Protein AF-A0A3Q7GIW0-F1 (afdb_monomer_lite)

Radius of gyration: 15.77 Å; chains: 1; bounding box: 36×24×43 Å

pLDDT: mean 70.02, std 14.23, range [37.41, 88.88]

Structure (mmCIF, N/CA/C/O backbone):
data_AF-A0A3Q7GIW0-F1
#
_entry.id   AF-A0A3Q7GIW0-F1
#
loop_
_atom_site.group_PDB
_atom_site.id
_atom_site.type_symbol
_atom_site.label_atom_id
_atom_site.label_alt_id
_atom_site.label_comp_id
_atom_site.label_asym_id
_atom_site.label_entity_id
_atom_site.label_seq_id
_atom_site.pdbx_PDB_ins_code
_atom_site.Cartn_x
_atom_site.Cartn_y
_atom_site.Cartn_z
_atom_site.occupancy
_atom_site.B_iso_or_equiv
_atom_site.auth_seq_id
_atom_site.auth_comp_id
_atom_site.auth_asym_id
_atom_site.auth_atom_id
_atom_site.pdbx_PDB_model_num
ATOM 1 N N . MET A 1 1 ? -1.262 3.496 -1.282 1.00 50.78 1 MET A N 1
ATOM 2 C CA . MET A 1 1 ? -2.737 3.446 -1.226 1.00 50.78 1 MET A CA 1
ATOM 3 C C . MET A 1 1 ? -3.146 3.968 0.142 1.00 50.78 1 MET A C 1
ATOM 5 O O . MET A 1 1 ? -2.665 3.424 1.125 1.00 50.78 1 MET A O 1
ATOM 9 N N . LYS A 1 2 ? -3.884 5.078 0.221 1.00 49.72 2 LYS A N 1
ATOM 10 C CA . LYS A 1 2 ? -4.325 5.697 1.485 1.00 49.72 2 LYS A CA 1
ATOM 11 C C . LYS A 1 2 ? -5.840 5.634 1.542 1.00 49.72 2 LYS A C 1
ATOM 13 O O . LYS A 1 2 ? -6.471 5.849 0.513 1.00 49.72 2 LYS A O 1
ATOM 18 N N . VAL A 1 3 ? -6.404 5.385 2.712 1.00 46.06 3 VAL A N 1
ATOM 19 C CA . VAL A 1 3 ? -7.852 5.412 2.895 1.00 46.06 3 VAL A CA 1
ATOM 20 C C . VAL A 1 3 ? -8.187 6.513 3.882 1.00 46.06 3 VAL A C 1
ATOM 22 O O . VAL A 1 3 ? -7.687 6.522 5.000 1.00 46.06 3 VAL A O 1
ATOM 25 N N . ILE A 1 4 ? -8.963 7.499 3.448 1.00 45.31 4 ILE A N 1
ATOM 26 C CA . ILE A 1 4 ? -9.371 8.621 4.300 1.00 45.31 4 ILE A CA 1
ATOM 27 C C . ILE A 1 4 ? -10.873 8.476 4.507 1.00 45.31 4 ILE A C 1
ATOM 29 O O . ILE A 1 4 ? -11.585 8.221 3.544 1.00 45.31 4 ILE A O 1
ATOM 33 N N . LYS A 1 5 ? -11.359 8.605 5.739 1.00 40.41 5 LYS A N 1
ATOM 34 C CA . LYS A 1 5 ? -12.784 8.780 6.021 1.00 40.41 5 LYS A CA 1
ATOM 35 C C . LYS A 1 5 ? -12.966 10.189 6.563 1.00 40.41 5 LYS A C 1
ATOM 37 O O . LYS A 1 5 ? -12.219 10.608 7.448 1.00 40.41 5 LYS A O 1
ATOM 42 N N . GLU A 1 6 ? -13.918 10.946 6.034 1.00 38.06 6 GLU A N 1
ATOM 43 C CA . GLU A 1 6 ? -14.287 12.207 6.669 1.00 38.06 6 GLU A CA 1
ATOM 44 C C . GLU A 1 6 ? -14.999 11.933 8.000 1.00 38.06 6 GLU A C 1
ATOM 46 O O . GLU A 1 6 ? -15.904 11.104 8.081 1.00 38.06 6 GLU A O 1
ATOM 51 N N . LYS A 1 7 ? -14.568 12.675 9.028 1.00 39.25 7 LYS A N 1
ATOM 52 C CA . LYS A 1 7 ? -15.012 12.641 10.431 1.00 39.25 7 LYS A CA 1
ATOM 53 C C . LYS A 1 7 ? -14.656 11.347 11.191 1.00 39.25 7 LYS A C 1
ATOM 55 O O . LYS A 1 7 ? -15.455 10.433 11.331 1.00 39.25 7 LYS A O 1
ATOM 60 N N . HIS A 1 8 ? -13.463 11.401 11.793 1.00 39.03 8 HIS A N 1
ATOM 61 C CA . HIS A 1 8 ? -12.982 10.674 12.983 1.00 39.03 8 HIS A CA 1
ATOM 62 C C . HIS A 1 8 ? -12.173 9.374 12.870 1.00 39.03 8 HIS A C 1
ATOM 64 O O . HIS A 1 8 ? -11.612 8.992 13.893 1.00 39.03 8 HIS A O 1
ATOM 70 N N . GLU A 1 9 ? -11.950 8.759 11.707 1.00 43.78 9 GLU A N 1
ATOM 71 C CA . GLU A 1 9 ? -11.042 7.595 11.620 1.00 43.78 9 GLU A CA 1
ATOM 72 C C . GLU A 1 9 ? -10.248 7.611 10.301 1.00 43.78 9 GLU A C 1
ATOM 74 O O . GLU A 1 9 ? -10.803 7.778 9.216 1.00 43.78 9 GLU A O 1
ATOM 79 N N . LEU A 1 10 ? -8.919 7.518 10.398 1.00 45.78 10 LEU A N 1
ATOM 80 C CA . LEU A 1 10 ? -7.955 7.793 9.324 1.00 45.78 10 LEU A CA 1
ATOM 81 C C . LEU A 1 10 ? -7.054 6.566 9.121 1.00 45.78 10 LEU A C 1
ATOM 83 O O . LEU A 1 10 ? -6.443 6.098 10.075 1.00 45.78 10 LEU A O 1
ATOM 87 N N . ALA A 1 11 ? -6.896 6.088 7.882 1.00 39.53 11 ALA A N 1
ATOM 88 C CA . ALA A 1 11 ? -6.014 4.967 7.545 1.00 39.53 11 ALA A CA 1
ATOM 89 C C . ALA A 1 11 ? -4.807 5.416 6.697 1.00 39.53 11 ALA A C 1
ATOM 91 O O . ALA A 1 11 ? -4.890 6.341 5.879 1.00 39.53 11 ALA A O 1
ATOM 92 N N . TYR A 1 12 ? -3.656 4.763 6.905 1.00 45.53 12 TYR A N 1
ATOM 93 C CA . TYR A 1 12 ? -2.369 5.181 6.337 1.00 45.53 12 TYR A CA 1
ATOM 94 C C . TYR A 1 12 ? -1.707 4.137 5.420 1.00 45.53 12 TYR A C 1
ATOM 96 O O . TYR A 1 12 ? -2.054 2.964 5.372 1.00 45.53 12 TYR A O 1
ATOM 104 N N . GLU A 1 13 ? -0.768 4.674 4.651 1.00 47.09 13 GLU A N 1
ATOM 105 C CA . GLU A 1 13 ? -0.144 4.254 3.401 1.00 47.09 13 GLU A CA 1
ATOM 106 C C . GLU A 1 13 ? 0.924 3.138 3.455 1.00 47.09 13 GLU A C 1
ATOM 108 O O . GLU A 1 13 ? 1.607 2.929 4.455 1.00 47.09 13 GLU A O 1
ATOM 113 N N . TYR A 1 14 ? 1.120 2.506 2.288 1.00 42.47 14 TYR A N 1
ATOM 114 C CA . TYR A 1 14 ? 2.243 1.641 1.918 1.00 42.47 14 TYR A CA 1
ATOM 115 C C . TYR A 1 14 ? 3.572 2.410 1.816 1.00 42.47 14 TYR A C 1
ATOM 117 O O . TYR A 1 14 ? 3.777 3.179 0.880 1.00 42.47 14 TYR A O 1
ATOM 125 N N . ALA A 1 15 ? 4.511 2.144 2.719 1.00 37.41 15 ALA A N 1
ATOM 126 C CA . ALA A 1 15 ? 5.929 2.418 2.512 1.00 37.41 15 ALA A CA 1
ATOM 127 C C . ALA A 1 15 ? 6.743 1.425 3.343 1.00 37.41 15 ALA A C 1
ATOM 129 O O . ALA A 1 15 ? 6.300 0.975 4.393 1.00 37.41 15 ALA A O 1
ATOM 130 N N . ARG A 1 16 ? 7.945 1.090 2.875 1.00 41.09 16 ARG A N 1
ATOM 131 C CA . ARG A 1 16 ? 8.883 0.104 3.443 1.00 41.09 16 ARG A CA 1
ATOM 132 C C . ARG A 1 16 ? 9.289 0.298 4.926 1.00 41.09 16 ARG A C 1
ATOM 134 O O . ARG A 1 16 ? 10.257 -0.335 5.335 1.00 41.09 16 ARG A O 1
ATOM 141 N N . ARG A 1 17 ? 8.655 1.166 5.726 1.00 46.44 17 ARG A N 1
ATOM 142 C CA . ARG A 1 17 ? 9.036 1.455 7.121 1.00 46.44 17 ARG A CA 1
ATOM 143 C C . ARG A 1 17 ? 7.856 1.920 7.981 1.00 46.44 17 ARG A C 1
ATOM 145 O O . ARG A 1 17 ? 7.031 2.704 7.523 1.00 46.44 17 ARG A O 1
ATOM 152 N N . ASP A 1 18 ? 7.893 1.539 9.256 1.00 50.59 18 ASP A N 1
ATOM 153 C CA . ASP A 1 18 ? 6.936 1.796 10.354 1.00 50.59 18 ASP A CA 1
ATOM 154 C C . ASP A 1 18 ? 6.572 3.274 10.639 1.00 50.59 18 ASP A C 1
ATOM 156 O O . ASP A 1 18 ? 5.749 3.571 11.506 1.00 50.59 18 ASP A O 1
ATOM 160 N N . CYS A 1 19 ? 7.166 4.225 9.917 1.00 53.53 19 CYS A N 1
ATOM 161 C CA . CYS A 1 19 ? 7.075 5.663 10.183 1.00 53.53 19 CYS A CA 1
ATOM 162 C C . CYS A 1 19 ? 5.660 6.238 9.955 1.00 53.53 19 CYS A C 1
ATOM 164 O O . CYS A 1 19 ? 5.259 7.209 10.596 1.00 53.53 19 CYS A O 1
ATOM 166 N N . SER A 1 20 ? 4.871 5.622 9.071 1.00 65.19 20 SER A N 1
ATOM 167 C CA . SER A 1 20 ? 3.524 6.074 8.700 1.00 65.19 20 SER A CA 1
ATOM 168 C C . SER A 1 20 ? 2.501 5.985 9.835 1.00 65.19 20 SER A C 1
ATOM 170 O O . SER A 1 20 ? 1.663 6.875 9.990 1.00 65.19 20 SER A O 1
ATOM 172 N N . LEU A 1 21 ? 2.571 4.929 10.651 1.00 67.31 21 LEU A N 1
ATOM 173 C CA . LEU A 1 21 ? 1.615 4.696 11.735 1.00 67.31 21 LEU A CA 1
ATOM 174 C C . LEU A 1 21 ? 1.759 5.740 12.849 1.00 67.31 21 LEU A C 1
ATOM 176 O O . LEU A 1 21 ? 0.761 6.232 13.376 1.00 67.31 21 LEU A O 1
ATOM 180 N N . ALA A 1 22 ? 3.001 6.092 13.190 1.00 71.81 22 ALA A N 1
ATOM 181 C CA . ALA A 1 22 ? 3.296 7.093 14.209 1.00 71.81 22 ALA A CA 1
ATOM 182 C C . ALA A 1 22 ? 2.763 8.478 13.809 1.00 71.81 22 ALA A C 1
ATOM 184 O O . ALA A 1 22 ? 2.127 9.1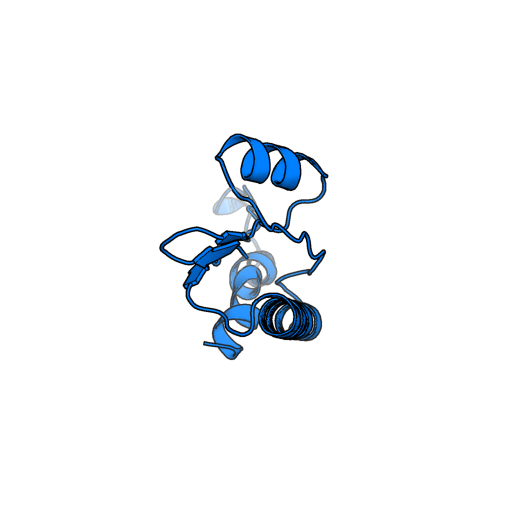45 14.623 1.00 71.81 22 ALA A O 1
ATOM 185 N N . ILE A 1 23 ? 2.945 8.864 12.541 1.00 73.50 23 ILE A N 1
ATOM 186 C CA . ILE A 1 23 ? 2.459 10.142 12.000 1.00 73.50 23 ILE A CA 1
ATOM 187 C C . ILE A 1 23 ? 0.925 10.188 11.981 1.00 73.50 23 ILE A C 1
ATOM 189 O O . ILE A 1 23 ? 0.325 11.192 12.357 1.00 73.50 23 ILE A O 1
ATOM 193 N N . ALA A 1 24 ? 0.262 9.100 11.578 1.00 69.81 24 ALA A N 1
ATOM 194 C CA . ALA A 1 24 ? -1.200 9.035 11.587 1.00 69.81 24 ALA A CA 1
ATOM 195 C C . ALA A 1 24 ? -1.767 9.252 13.001 1.00 69.81 24 ALA A C 1
ATOM 197 O O . ALA A 1 24 ? -2.688 10.051 13.189 1.00 69.81 24 ALA A O 1
ATOM 198 N N . LYS A 1 25 ? -1.171 8.593 14.003 1.00 71.75 25 LYS A N 1
ATOM 199 C CA . LYS A 1 25 ? -1.544 8.760 15.414 1.00 71.75 25 LYS A CA 1
ATOM 200 C C . LYS A 1 25 ? -1.269 10.178 15.917 1.00 71.75 25 LYS A C 1
ATOM 202 O O . LYS A 1 25 ? -2.133 10.755 16.570 1.00 71.75 25 LYS A O 1
ATOM 207 N N . SER A 1 26 ? -0.122 10.775 15.576 1.00 74.06 26 SER A N 1
ATOM 208 C CA . SER A 1 26 ? 0.199 12.150 15.993 1.00 74.06 26 SER A CA 1
ATOM 209 C C . SER A 1 26 ? -0.726 13.201 15.374 1.00 74.06 26 SER A C 1
ATOM 211 O O . SER A 1 26 ? -0.912 14.265 15.953 1.00 74.06 26 SER A O 1
ATOM 213 N N . LEU A 1 27 ? -1.319 12.908 14.214 1.00 74.94 27 LEU A N 1
ATOM 214 C CA . LEU A 1 27 ? -2.318 13.757 13.556 1.00 74.94 27 LEU A CA 1
ATOM 215 C C . LEU A 1 27 ? -3.748 13.562 14.107 1.00 74.94 27 LEU A C 1
ATOM 217 O O . LEU A 1 27 ? -4.682 14.155 13.575 1.00 74.94 27 LEU A O 1
ATOM 221 N N . GLY A 1 28 ? -3.931 12.755 15.160 1.00 72.25 28 GLY A N 1
ATOM 222 C CA . GLY A 1 28 ? -5.218 12.583 15.846 1.00 72.25 28 GLY A CA 1
ATOM 223 C C . GLY A 1 28 ? -6.065 11.400 15.366 1.00 72.25 28 GLY A C 1
ATOM 224 O O . GLY A 1 28 ? -7.253 11.340 15.670 1.00 72.25 28 GLY A O 1
ATOM 225 N N . SER A 1 29 ? -5.482 10.454 14.624 1.00 69.88 29 SER A N 1
ATOM 226 C CA . SER A 1 29 ? -6.197 9.250 14.172 1.00 69.88 29 SER A CA 1
ATOM 227 C C . SER A 1 29 ? -6.338 8.235 15.313 1.00 69.88 29 SER A C 1
ATOM 229 O O . SER A 1 29 ? -5.329 7.825 15.889 1.00 69.88 29 SER A O 1
ATOM 231 N N . LEU A 1 30 ? -7.569 7.807 15.616 1.00 70.12 30 LEU A N 1
ATOM 232 C CA . LEU A 1 30 ? -7.862 6.875 16.717 1.00 70.12 30 LEU A CA 1
ATOM 233 C C . LEU A 1 30 ? -7.718 5.397 16.325 1.00 70.12 30 LEU A C 1
ATOM 235 O O . LEU A 1 30 ? -7.181 4.618 17.110 1.00 70.12 30 LEU A O 1
ATOM 239 N N . ASP A 1 31 ? -8.140 5.020 15.114 1.00 75.50 31 ASP A N 1
ATOM 240 C CA . ASP A 1 31 ? -8.024 3.651 14.597 1.00 75.50 31 ASP A CA 1
ATOM 241 C C . ASP A 1 31 ? -7.257 3.644 13.271 1.00 75.50 31 ASP A C 1
ATOM 243 O O . ASP A 1 31 ? -7.700 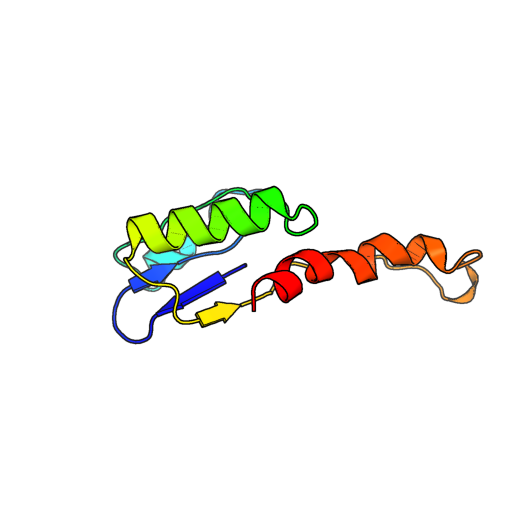4.214 12.275 1.00 75.50 31 ASP A O 1
ATOM 247 N N . VAL A 1 32 ? -6.071 3.031 13.280 1.00 73.75 32 VAL A N 1
ATOM 248 C CA . VAL A 1 32 ? -5.147 2.993 12.141 1.00 73.75 32 VAL A CA 1
ATOM 249 C C . VAL A 1 32 ? -4.618 1.575 11.981 1.00 73.75 32 VAL A C 1
ATOM 251 O O . VAL A 1 32 ? -4.055 1.008 12.919 1.00 73.75 32 VAL A O 1
ATOM 254 N N . ILE A 1 33 ? -4.717 1.036 10.768 1.00 74.44 33 ILE A N 1
ATOM 255 C CA . ILE A 1 33 ? -4.077 -0.224 10.377 1.00 74.44 33 ILE A CA 1
ATOM 256 C C . ILE A 1 33 ? -3.021 0.040 9.303 1.00 74.44 33 ILE A C 1
ATOM 258 O O . ILE A 1 33 ? -3.168 0.951 8.488 1.00 74.44 33 ILE A O 1
ATOM 262 N N . SER A 1 34 ? -1.959 -0.764 9.304 1.00 75.94 34 SER A N 1
ATOM 263 C CA . SER A 1 34 ? -0.941 -0.773 8.254 1.00 75.94 34 SER A CA 1
ATOM 264 C C . SER A 1 34 ? -0.980 -2.121 7.549 1.00 75.94 34 SER A C 1
ATOM 266 O O . SER A 1 34 ? -0.897 -3.164 8.198 1.00 75.94 34 SER A O 1
ATOM 268 N N . ILE A 1 35 ? -1.127 -2.098 6.225 1.00 78.56 35 ILE A N 1
ATOM 269 C CA . ILE A 1 35 ? -1.170 -3.297 5.390 1.00 78.56 35 ILE A CA 1
ATOM 270 C C . ILE A 1 35 ? -0.041 -3.199 4.371 1.00 78.56 35 ILE A C 1
ATOM 272 O O . ILE A 1 35 ? -0.012 -2.303 3.526 1.00 78.56 35 ILE A O 1
ATOM 276 N N . ILE A 1 36 ? 0.881 -4.157 4.422 1.00 78.69 36 ILE A N 1
ATOM 277 C CA . ILE A 1 36 ? 1.898 -4.329 3.385 1.00 78.69 36 ILE A CA 1
ATOM 278 C C . ILE A 1 36 ? 1.192 -4.899 2.142 1.00 78.69 36 ILE A C 1
ATOM 280 O O . ILE A 1 36 ? 0.631 -5.991 2.211 1.00 78.69 36 ILE A O 1
ATOM 284 N N . ALA A 1 37 ? 1.185 -4.164 1.030 1.00 77.12 37 ALA A N 1
ATOM 285 C CA . ALA A 1 37 ? 0.630 -4.538 -0.268 1.00 77.12 37 ALA A CA 1
ATOM 286 C C . ALA A 1 37 ? 1.425 -3.921 -1.439 1.00 77.12 37 ALA A C 1
ATOM 288 O O . ALA A 1 37 ? 1.518 -2.699 -1.558 1.00 77.12 37 ALA A O 1
ATOM 289 N N . ASP A 1 38 ? 1.956 -4.744 -2.341 1.00 79.50 38 ASP A N 1
ATOM 290 C CA . ASP A 1 38 ? 2.570 -4.276 -3.583 1.00 79.50 38 ASP A CA 1
ATOM 291 C C . ASP A 1 38 ? 1.490 -3.872 -4.594 1.00 79.50 38 ASP A C 1
ATOM 293 O O . ASP A 1 38 ? 0.765 -4.711 -5.121 1.00 79.50 38 ASP A O 1
ATOM 297 N N . VAL A 1 39 ? 1.395 -2.575 -4.891 1.00 76.44 39 VAL A N 1
ATOM 298 C CA . VAL A 1 39 ? 0.369 -2.027 -5.794 1.00 76.44 39 VAL A CA 1
ATOM 299 C C . VAL A 1 39 ? 0.525 -2.450 -7.256 1.00 76.44 39 VAL A C 1
ATOM 301 O O . VAL A 1 39 ? -0.391 -2.225 -8.039 1.00 76.44 39 VAL A O 1
ATOM 304 N N . SER A 1 40 ? 1.653 -3.058 -7.639 1.00 76.56 40 SER A N 1
ATOM 305 C CA . SER A 1 40 ? 1.801 -3.675 -8.964 1.00 76.56 40 SER A CA 1
ATOM 306 C C . SER A 1 40 ? 1.109 -5.041 -9.057 1.00 76.56 40 SER A C 1
ATOM 308 O O . SER A 1 40 ? 0.885 -5.549 -10.157 1.00 76.56 40 SER A O 1
ATOM 310 N N . LYS A 1 41 ? 0.738 -5.640 -7.915 1.00 81.62 41 LYS A N 1
ATOM 311 C CA . LYS A 1 41 ? 0.122 -6.966 -7.826 1.00 81.62 41 LYS A CA 1
ATOM 312 C C . LYS A 1 41 ? -1.361 -6.845 -7.506 1.00 81.62 41 LYS A C 1
ATOM 314 O O . LYS A 1 41 ? -1.761 -6.454 -6.412 1.00 81.62 41 LYS A O 1
ATOM 319 N N . VAL A 1 42 ? -2.189 -7.292 -8.445 1.00 83.88 42 VAL A N 1
ATOM 320 C CA . VAL A 1 42 ? -3.659 -7.283 -8.338 1.00 83.88 42 VAL A CA 1
ATOM 321 C C . VAL A 1 42 ? -4.151 -7.977 -7.060 1.00 83.88 42 VAL A C 1
ATOM 323 O O . VAL A 1 42 ? -5.078 -7.499 -6.408 1.00 83.88 42 VAL A O 1
ATOM 326 N N . GLN A 1 43 ? -3.514 -9.080 -6.658 1.00 87.00 43 GLN A N 1
ATOM 327 C CA . GLN A 1 43 ? -3.895 -9.829 -5.456 1.00 87.00 43 GLN A CA 1
ATOM 328 C C . GLN A 1 43 ? -3.653 -9.028 -4.169 1.00 87.00 43 GLN A C 1
ATOM 330 O O . GLN A 1 43 ? -4.461 -9.096 -3.242 1.00 87.00 43 GLN A O 1
ATOM 335 N N . ASP A 1 44 ? -2.575 -8.244 -4.121 1.00 84.75 44 ASP A N 1
ATOM 336 C CA . ASP A 1 44 ? -2.262 -7.389 -2.976 1.00 84.75 44 ASP A CA 1
ATOM 337 C C . ASP A 1 44 ? -3.217 -6.195 -2.895 1.00 84.75 44 ASP A C 1
ATOM 339 O O . ASP A 1 44 ? -3.681 -5.867 -1.802 1.00 84.75 44 ASP A O 1
ATOM 343 N N . CYS A 1 45 ? -3.592 -5.605 -4.036 1.00 81.81 45 CYS A N 1
ATOM 344 C CA . CYS A 1 45 ? -4.639 -4.582 -4.098 1.00 81.81 45 CYS A CA 1
ATOM 345 C C . CYS A 1 45 ? -5.976 -5.113 -3.564 1.00 81.81 45 CYS A C 1
ATOM 347 O O . CYS A 1 45 ? -6.589 -4.477 -2.705 1.00 81.81 45 CYS A O 1
ATOM 349 N N . LYS A 1 46 ? -6.398 -6.305 -4.008 1.00 86.69 46 LYS A N 1
ATOM 350 C CA . LYS A 1 46 ? -7.635 -6.936 -3.530 1.00 86.69 46 LYS A CA 1
ATOM 351 C C . LYS A 1 46 ? -7.591 -7.185 -2.023 1.00 86.69 46 LYS A C 1
ATOM 353 O O . LYS A 1 46 ? -8.499 -6.775 -1.306 1.00 86.69 46 LYS A O 1
ATOM 358 N N . ARG A 1 47 ? -6.513 -7.803 -1.529 1.00 87.81 47 ARG A N 1
ATOM 359 C CA . ARG A 1 47 ? -6.334 -8.077 -0.095 1.00 87.81 47 ARG A CA 1
ATOM 360 C C . ARG A 1 47 ? -6.362 -6.797 0.739 1.00 87.81 47 ARG A C 1
ATOM 362 O O . ARG A 1 47 ? -6.928 -6.803 1.828 1.00 87.81 47 ARG A O 1
ATOM 369 N N . PHE A 1 48 ? -5.771 -5.712 0.242 1.00 84.25 48 PHE A N 1
ATOM 370 C CA . PHE A 1 48 ? -5.804 -4.416 0.914 1.00 84.25 48 PHE A CA 1
ATOM 371 C C . PHE A 1 48 ? -7.237 -3.887 1.059 1.00 84.25 48 PHE A C 1
ATOM 373 O O . PHE A 1 48 ? -7.623 -3.468 2.154 1.00 84.25 48 PHE A O 1
ATOM 380 N N . VAL A 1 49 ? -8.028 -3.912 -0.022 1.00 84.38 49 VAL A N 1
ATOM 381 C CA . VAL A 1 49 ? -9.438 -3.483 0.013 1.00 84.38 49 VAL A CA 1
ATOM 382 C C . VAL A 1 49 ? -10.233 -4.360 0.976 1.00 84.38 49 VAL A C 1
ATOM 384 O O . VAL A 1 49 ? -10.885 -3.827 1.872 1.00 84.38 49 VAL A O 1
ATOM 387 N N . ASP A 1 50 ? -10.114 -5.684 0.854 1.00 88.88 50 ASP A N 1
ATOM 388 C CA . ASP A 1 50 ? -10.850 -6.640 1.686 1.00 88.88 50 ASP A CA 1
ATOM 389 C C . ASP A 1 50 ? -10.557 -6.427 3.181 1.00 88.88 50 ASP A C 1
ATOM 391 O O . ASP A 1 50 ? -11.481 -6.333 3.986 1.00 88.88 50 ASP A O 1
ATOM 395 N N . GLN A 1 51 ? 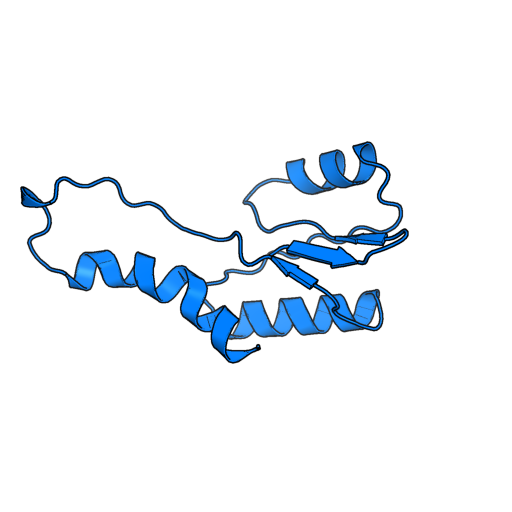-9.282 -6.284 3.564 1.00 86.12 51 GLN A N 1
ATOM 396 C CA . GLN A 1 51 ? -8.892 -6.049 4.961 1.00 86.12 51 GLN A CA 1
ATOM 397 C C . GLN A 1 51 ? -9.352 -4.680 5.480 1.00 86.12 51 GLN A C 1
ATOM 399 O O . GLN A 1 51 ? -9.749 -4.562 6.640 1.00 86.12 51 GLN A O 1
ATOM 404 N N . THR A 1 52 ? -9.338 -3.651 4.629 1.00 84.50 52 THR A N 1
ATOM 405 C CA . THR A 1 52 ? -9.842 -2.319 4.994 1.00 84.50 52 THR A CA 1
ATOM 406 C C . THR A 1 52 ? -11.344 -2.373 5.263 1.00 84.50 52 THR A C 1
ATOM 408 O O . THR A 1 52 ? -11.803 -1.900 6.302 1.00 84.50 52 THR A O 1
ATOM 411 N N . VAL A 1 53 ? -12.114 -2.998 4.369 1.00 86.81 53 VAL A N 1
ATOM 412 C CA . VAL A 1 53 ? -13.566 -3.154 4.529 1.00 86.81 53 VAL A CA 1
ATOM 413 C C . VAL A 1 53 ? -13.889 -4.044 5.729 1.00 86.81 53 VAL A C 1
ATOM 415 O O . VAL A 1 53 ? -14.787 -3.716 6.497 1.00 86.81 53 VAL A O 1
ATOM 418 N N . GLN A 1 54 ? -13.131 -5.118 5.958 1.00 87.81 54 GLN A N 1
ATOM 419 C CA . GLN A 1 54 ? -13.315 -5.983 7.124 1.00 87.81 54 GLN A CA 1
ATOM 420 C C . GLN A 1 54 ? -13.112 -5.232 8.450 1.00 87.81 54 GLN A C 1
ATOM 422 O O . GLN A 1 54 ? -13.832 -5.498 9.411 1.00 87.81 54 GLN A O 1
ATOM 427 N N . ARG A 1 55 ? -12.151 -4.300 8.518 1.00 84.25 55 ARG A N 1
ATOM 428 C CA . ARG A 1 55 ? -11.871 -3.526 9.737 1.00 84.25 55 ARG A CA 1
ATOM 429 C C . ARG A 1 55 ? -12.846 -2.367 9.944 1.00 84.25 55 ARG A C 1
ATOM 431 O O . ARG A 1 55 ? -13.324 -2.187 11.058 1.00 84.25 55 ARG A O 1
ATOM 438 N N . PHE A 1 56 ? -13.118 -1.590 8.895 1.00 81.31 56 PHE A N 1
ATOM 439 C CA . PHE A 1 56 ? -13.837 -0.309 8.991 1.00 81.31 56 PHE A CA 1
ATOM 440 C C . PHE A 1 56 ? -15.277 -0.356 8.451 1.00 81.31 56 PHE A C 1
ATOM 442 O O . PHE A 1 56 ? -15.981 0.657 8.439 1.00 81.31 56 PHE A O 1
ATOM 449 N N . GLY A 1 57 ? -15.717 -1.514 7.954 1.00 86.69 57 GLY A N 1
ATOM 450 C CA . GLY A 1 57 ? -17.047 -1.765 7.390 1.00 86.69 57 GLY A CA 1
ATOM 451 C C . GLY A 1 57 ? -17.272 -1.209 5.980 1.00 86.69 57 GLY A C 1
ATOM 452 O O . GLY A 1 57 ? -18.143 -1.698 5.266 1.00 86.69 57 GLY A O 1
ATOM 453 N N . ARG A 1 58 ? -16.502 -0.199 5.557 1.00 80.31 58 ARG A N 1
ATOM 454 C CA . ARG A 1 58 ? -16.577 0.428 4.225 1.00 80.31 58 ARG A CA 1
ATOM 455 C C . ARG A 1 58 ? -15.257 1.098 3.844 1.00 80.31 58 ARG A C 1
ATOM 457 O O . ARG A 1 58 ? -14.433 1.391 4.707 1.00 80.31 58 ARG A O 1
ATOM 464 N N . LEU A 1 59 ? -15.092 1.367 2.551 1.00 79.38 59 LEU A N 1
ATOM 465 C CA . LEU A 1 59 ? -13.982 2.121 1.972 1.00 79.38 59 LEU A CA 1
ATOM 466 C C . LEU A 1 59 ? -14.544 3.352 1.249 1.00 79.38 59 LEU A C 1
ATOM 468 O O . LEU A 1 59 ? -15.208 3.204 0.230 1.00 79.38 59 LEU A O 1
ATOM 472 N N . ASP A 1 60 ? -14.286 4.545 1.788 1.00 75.69 60 ASP A N 1
ATOM 473 C CA . ASP A 1 60 ? -14.884 5.796 1.296 1.00 75.69 60 ASP A CA 1
ATOM 474 C C . ASP A 1 60 ? -14.011 6.562 0.317 1.00 75.69 60 ASP A C 1
ATOM 476 O O . ASP A 1 60 ? -14.458 6.962 -0.754 1.00 75.69 60 ASP A O 1
ATOM 480 N N . HIS A 1 61 ? -12.746 6.753 0.676 1.00 73.19 61 HIS A N 1
ATOM 481 C CA . HIS A 1 61 ? -11.797 7.444 -0.177 1.00 73.19 61 HIS A CA 1
ATOM 482 C C . HIS A 1 61 ? -10.555 6.595 -0.349 1.00 73.19 61 HIS A C 1
ATOM 484 O O . HIS A 1 61 ? -10.045 6.032 0.616 1.00 73.19 61 HIS A O 1
ATOM 490 N N . LEU A 1 62 ? -10.043 6.555 -1.577 1.00 76.31 62 LEU A N 1
ATOM 491 C CA . LEU A 1 62 ? -8.852 5.810 -1.939 1.00 76.31 62 LEU A CA 1
ATOM 492 C C . LEU A 1 62 ? -7.831 6.729 -2.613 1.00 76.31 62 LEU A C 1
ATOM 494 O O . LEU A 1 62 ? -7.987 7.116 -3.765 1.00 76.31 62 LEU A O 1
ATOM 498 N N . VAL A 1 63 ? -6.747 7.063 -1.917 1.00 74.06 63 VAL A N 1
ATOM 499 C CA . VAL A 1 63 ? -5.640 7.841 -2.481 1.00 74.06 63 VAL A CA 1
ATOM 500 C C . VAL A 1 63 ? -4.604 6.889 -3.068 1.00 74.06 63 VAL A C 1
ATOM 502 O O . VAL A 1 63 ? -3.859 6.203 -2.355 1.00 74.06 63 VAL A O 1
ATOM 505 N N . ASN A 1 64 ? -4.512 6.865 -4.390 1.00 72.56 64 ASN A N 1
ATOM 506 C CA . ASN A 1 64 ? -3.507 6.095 -5.110 1.00 72.56 64 ASN A CA 1
ATOM 507 C C . ASN A 1 64 ? -2.164 6.852 -5.191 1.00 72.56 64 ASN A C 1
ATOM 509 O O . ASN A 1 64 ? -1.727 7.257 -6.266 1.00 72.56 64 ASN A O 1
ATOM 513 N N . ASN A 1 65 ? -1.503 7.060 -4.049 1.00 71.56 65 ASN A N 1
ATOM 514 C CA . ASN A 1 65 ? -0.215 7.769 -3.9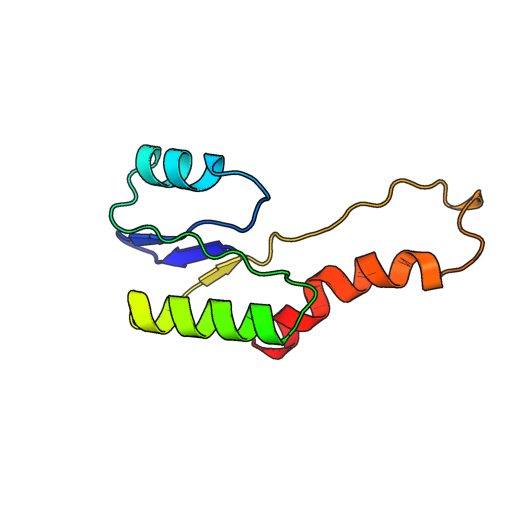86 1.00 71.56 65 ASN A CA 1
ATOM 515 C C . ASN A 1 65 ? 1.007 6.897 -4.348 1.00 71.56 65 ASN A C 1
ATOM 517 O O . ASN A 1 65 ? 2.101 7.409 -4.542 1.00 71.56 65 ASN A O 1
ATOM 521 N N . ALA A 1 66 ? 0.845 5.576 -4.473 1.00 71.75 66 ALA A N 1
ATOM 522 C CA . ALA A 1 66 ? 1.975 4.686 -4.728 1.00 71.75 66 ALA A CA 1
ATOM 523 C C . ALA A 1 66 ? 2.514 4.887 -6.153 1.00 71.75 66 ALA A C 1
ATOM 525 O O . ALA A 1 66 ? 1.745 4.880 -7.116 1.00 71.75 66 ALA A O 1
ATOM 526 N N . GLY A 1 67 ? 3.821 5.095 -6.281 1.00 70.25 67 GLY A N 1
ATOM 527 C CA . GLY A 1 67 ? 4.493 5.312 -7.555 1.00 70.25 67 GLY A CA 1
ATOM 528 C C . GLY A 1 67 ? 5.974 4.980 -7.447 1.00 70.25 67 GLY A C 1
ATOM 529 O O . GLY A 1 67 ? 6.555 5.008 -6.361 1.00 70.25 67 GLY A O 1
ATOM 530 N N . ILE A 1 68 ? 6.567 4.646 -8.586 1.00 74.50 68 ILE A N 1
ATOM 531 C CA . ILE A 1 68 ? 8.013 4.513 -8.743 1.00 74.50 68 ILE A CA 1
ATOM 532 C C . ILE A 1 68 ? 8.489 5.614 -9.682 1.00 74.50 68 ILE A C 1
ATOM 534 O O . ILE A 1 68 ? 7.772 5.984 -10.606 1.00 74.50 68 ILE A O 1
ATOM 538 N N . THR A 1 69 ? 9.692 6.127 -9.453 1.00 71.56 69 THR A N 1
ATOM 539 C CA . THR A 1 69 ? 10.320 7.109 -10.339 1.00 71.56 69 THR A CA 1
ATOM 540 C C . THR A 1 69 ? 11.581 6.489 -10.915 1.00 71.56 69 THR A C 1
ATOM 542 O O . THR A 1 69 ? 12.403 5.966 -10.165 1.00 71.56 69 THR A O 1
ATOM 545 N N . SER A 1 70 ? 11.736 6.564 -12.235 1.00 69.62 70 SER A N 1
ATOM 546 C CA . SER A 1 70 ? 12.996 6.280 -12.920 1.00 69.62 70 SER A CA 1
ATOM 547 C C . SER A 1 70 ? 13.499 7.582 -13.534 1.00 69.62 70 SER A C 1
ATOM 549 O O . SER A 1 70 ? 12.821 8.161 -14.382 1.00 69.62 70 SER A O 1
ATOM 551 N N . LEU A 1 71 ? 14.642 8.079 -13.060 1.00 68.69 71 LEU A N 1
ATOM 552 C CA . LEU A 1 71 ? 15.314 9.244 -13.636 1.00 68.69 71 LEU A CA 1
ATOM 553 C C . LEU A 1 71 ? 16.331 8.734 -14.657 1.00 68.69 71 LEU A C 1
ATOM 555 O O . LEU A 1 71 ? 17.376 8.213 -14.279 1.00 68.69 71 LEU A O 1
ATOM 559 N N . CYS A 1 72 ? 16.009 8.868 -15.937 1.00 73.44 72 CYS A N 1
ATOM 560 C CA . CYS A 1 72 ? 16.920 8.612 -17.049 1.00 73.44 72 CYS A CA 1
ATOM 561 C C . CYS A 1 72 ? 16.805 9.757 -18.054 1.00 73.44 72 CYS A C 1
ATOM 563 O O . CYS A 1 72 ? 15.745 10.385 -18.171 1.00 73.44 72 CYS A O 1
ATOM 565 N N . SER A 1 73 ? 17.901 10.066 -18.749 1.00 78.12 73 SER A N 1
ATOM 566 C CA . SER A 1 73 ? 17.832 11.015 -19.857 1.00 78.12 73 SER A CA 1
ATOM 567 C C . SER A 1 73 ? 16.979 10.414 -20.968 1.00 78.12 73 SER A C 1
ATOM 569 O O . SER A 1 73 ? 17.088 9.225 -21.260 1.00 78.12 73 SER A O 1
ATOM 571 N N . ILE A 1 74 ? 16.166 11.230 -21.641 1.00 77.06 74 ILE A N 1
ATOM 572 C CA . ILE A 1 74 ? 15.384 10.758 -22.793 1.00 77.06 74 ILE A CA 1
ATOM 573 C C . ILE A 1 74 ? 16.284 10.156 -23.885 1.00 77.06 74 ILE A C 1
ATOM 575 O O . ILE A 1 74 ? 15.877 9.223 -24.566 1.00 77.06 74 ILE A O 1
ATOM 579 N N . ASN A 1 75 ? 17.533 10.624 -23.991 1.00 81.06 75 ASN A N 1
ATOM 580 C CA . ASN A 1 75 ? 18.521 10.105 -24.939 1.00 81.06 75 ASN A CA 1
ATOM 581 C C . ASN A 1 75 ? 19.086 8.728 -24.546 1.00 81.06 75 ASN A C 1
ATOM 583 O O . ASN A 1 75 ? 19.715 8.074 -25.371 1.00 81.06 75 ASN A O 1
ATOM 587 N N . GLU A 1 76 ? 18.895 8.299 -23.298 1.00 80.06 76 GLU A N 1
ATOM 588 C CA . GLU A 1 76 ? 19.355 7.004 -22.777 1.00 80.06 76 GLU A CA 1
ATOM 589 C C . GLU A 1 76 ? 18.248 5.939 -22.820 1.00 80.06 76 GLU A C 1
ATOM 591 O O . GLU A 1 76 ? 18.522 4.756 -22.619 1.00 80.06 76 GLU A O 1
ATOM 596 N N . VAL A 1 77 ? 17.001 6.332 -23.108 1.00 80.56 77 VAL A N 1
ATOM 597 C CA . VAL A 1 77 ? 15.879 5.403 -23.283 1.00 80.56 77 VAL A CA 1
ATOM 598 C C . VAL A 1 77 ? 15.967 4.784 -24.675 1.00 80.56 77 VAL A C 1
ATOM 600 O O . VAL A 1 77 ? 15.463 5.326 -25.656 1.00 80.56 77 VAL A O 1
ATOM 603 N N . THR A 1 78 ? 16.628 3.633 -24.764 1.00 83.50 78 THR A N 1
ATOM 604 C CA . THR A 1 78 ? 16.758 2.865 -26.013 1.00 83.50 78 THR A CA 1
ATOM 605 C C . THR A 1 78 ? 15.534 1.999 -26.314 1.00 83.50 78 THR A C 1
ATOM 607 O O . THR A 1 78 ? 15.313 1.638 -27.467 1.00 83.50 78 THR A O 1
ATOM 610 N N . ASP A 1 79 ? 14.722 1.697 -25.297 1.00 82.50 79 ASP A N 1
ATOM 611 C CA . ASP A 1 79 ? 13.491 0.918 -25.411 1.00 82.50 79 ASP A CA 1
ATOM 612 C C . ASP A 1 79 ? 12.406 1.479 -24.476 1.00 82.50 79 ASP A C 1
ATOM 614 O O . ASP A 1 79 ? 12.597 1.612 -23.265 1.00 82.50 79 ASP A O 1
ATOM 618 N N . ILE A 1 80 ? 11.234 1.777 -25.040 1.00 82.25 80 ILE A N 1
ATOM 619 C CA . ILE A 1 80 ? 10.064 2.282 -24.307 1.00 82.25 80 ILE A CA 1
ATOM 620 C C . ILE A 1 80 ? 9.552 1.239 -23.301 1.00 82.25 80 ILE A C 1
ATOM 622 O O . ILE A 1 80 ? 8.986 1.612 -22.270 1.00 82.25 80 ILE A O 1
ATOM 626 N N . ALA A 1 81 ? 9.797 -0.056 -23.532 1.00 82.88 81 ALA A N 1
ATOM 627 C CA . ALA A 1 81 ? 9.445 -1.117 -22.591 1.00 82.88 81 ALA A CA 1
ATOM 628 C C . ALA A 1 81 ? 10.147 -0.961 -21.226 1.00 82.88 81 ALA A C 1
ATOM 630 O O . ALA A 1 81 ? 9.635 -1.422 -20.204 1.00 82.88 81 ALA A O 1
ATOM 631 N N . MET A 1 82 ? 11.268 -0.230 -21.157 1.00 76.81 82 MET A N 1
ATOM 632 C CA . MET A 1 82 ? 11.909 0.114 -19.880 1.00 76.81 82 MET A CA 1
ATOM 633 C C . MET A 1 82 ? 11.016 0.975 -18.973 1.00 76.81 82 MET A C 1
ATOM 635 O O . MET A 1 82 ? 11.181 0.970 -17.753 1.00 76.81 82 MET A O 1
ATOM 639 N N . LEU A 1 83 ? 10.038 1.684 -19.545 1.00 78.50 83 LEU A N 1
ATOM 640 C CA . LEU A 1 83 ? 9.059 2.492 -18.817 1.00 78.50 83 LEU A CA 1
ATOM 641 C C . LEU A 1 83 ? 7.785 1.706 -18.465 1.00 78.50 83 LEU A C 1
ATOM 643 O O . LEU A 1 83 ? 6.920 2.225 -17.759 1.00 78.50 83 LEU A O 1
ATOM 647 N N . THR A 1 84 ? 7.648 0.448 -18.892 1.00 81.88 84 THR A N 1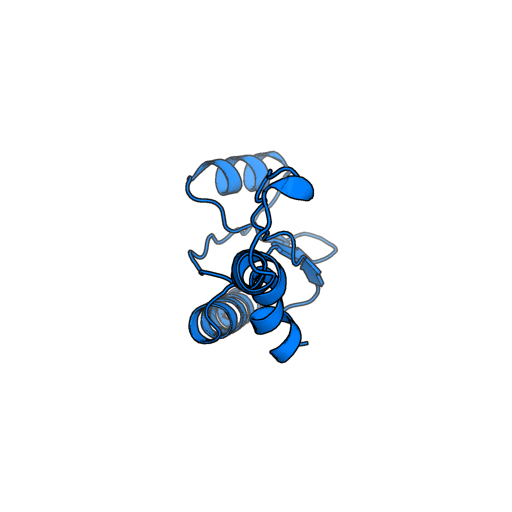
ATOM 648 C CA . THR A 1 84 ? 6.470 -0.375 -18.574 1.00 81.88 84 THR A CA 1
ATOM 649 C C . THR A 1 84 ? 6.202 -0.489 -17.068 1.00 81.88 84 THR A C 1
ATOM 651 O O . THR A 1 84 ? 5.044 -0.326 -16.679 1.00 81.88 84 THR A O 1
ATOM 654 N N . PRO A 1 85 ? 7.203 -0.671 -16.181 1.00 77.06 85 PRO A N 1
ATOM 655 C CA . PRO A 1 85 ? 6.958 -0.686 -14.738 1.00 77.06 85 PRO A CA 1
ATOM 656 C C . PRO A 1 85 ? 6.385 0.636 -14.204 1.00 77.06 85 PRO A C 1
ATOM 658 O O . PRO A 1 85 ? 5.553 0.620 -13.296 1.00 77.06 85 PRO A O 1
ATOM 661 N N . LEU A 1 86 ? 6.789 1.778 -14.779 1.00 76.69 86 LEU A N 1
ATOM 662 C CA . LEU A 1 86 ? 6.263 3.099 -14.414 1.00 76.69 86 LEU A CA 1
ATOM 663 C C . LEU A 1 86 ? 4.765 3.179 -14.731 1.00 76.69 86 LEU A C 1
ATOM 665 O O . LEU A 1 86 ? 3.973 3.563 -13.870 1.00 76.69 86 LEU A O 1
ATOM 669 N N . MET A 1 87 ? 4.377 2.739 -15.929 1.00 75.38 87 MET A N 1
ATOM 670 C CA . MET A 1 87 ? 2.981 2.738 -16.385 1.00 75.38 87 MET A CA 1
ATOM 671 C C . MET A 1 87 ? 2.120 1.719 -15.625 1.00 75.38 87 MET A C 1
ATOM 673 O O . MET A 1 87 ? 0.987 2.010 -15.242 1.00 75.38 87 MET A O 1
ATOM 677 N N . ALA A 1 88 ? 2.669 0.535 -15.345 1.00 72.38 88 ALA A N 1
ATOM 678 C CA . ALA A 1 88 ? 1.967 -0.539 -14.645 1.00 72.38 88 ALA A CA 1
ATOM 679 C C . ALA A 1 88 ? 1.786 -0.271 -13.140 1.00 72.38 88 ALA A C 1
ATOM 681 O O . ALA A 1 88 ? 0.887 -0.846 -12.527 1.00 72.38 88 ALA A O 1
ATOM 682 N N . SER A 1 89 ? 2.590 0.623 -12.548 1.00 67.75 89 SER A N 1
ATOM 683 C CA . SER A 1 89 ? 2.620 0.889 -11.099 1.00 67.75 89 SER A CA 1
ATOM 684 C C . SER A 1 89 ? 1.271 1.271 -10.476 1.00 67.75 89 SER A C 1
ATOM 686 O O . SER A 1 89 ? 1.081 1.104 -9.273 1.00 67.75 89 SER A O 1
ATOM 688 N N . LYS A 1 90 ? 0.326 1.768 -11.284 1.00 66.12 90 LYS A N 1
ATOM 689 C CA . LYS A 1 90 ? -1.023 2.152 -10.844 1.00 66.12 90 LYS A CA 1
ATOM 690 C C . 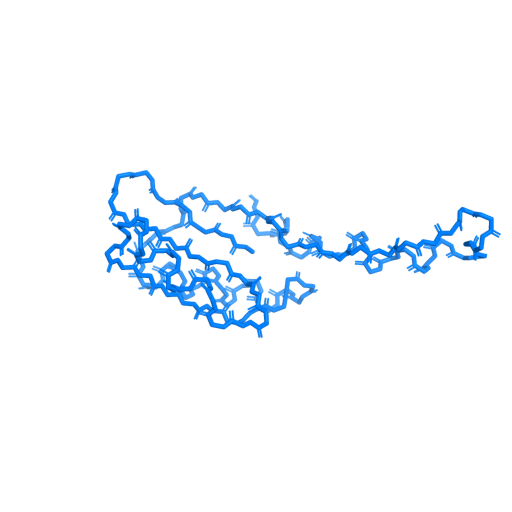LYS A 1 90 ? -2.146 1.370 -11.530 1.00 66.12 90 LYS A C 1
ATOM 692 O O . LYS A 1 90 ? -3.287 1.468 -11.083 1.00 66.12 90 LYS A O 1
ATOM 697 N N . ALA A 1 91 ? -1.842 0.594 -12.573 1.00 67.31 91 ALA A N 1
ATOM 698 C CA . ALA A 1 91 ? -2.841 -0.071 -13.409 1.00 67.31 91 ALA A CA 1
ATOM 699 C C . ALA A 1 91 ? -3.682 -1.086 -12.621 1.00 67.31 91 ALA A C 1
ATOM 701 O O . ALA A 1 91 ? -4.903 -1.098 -12.742 1.00 67.31 91 ALA A O 1
ATOM 702 N N . ALA A 1 92 ? -3.048 -1.874 -11.748 1.00 66.81 92 ALA A N 1
ATOM 703 C CA . ALA A 1 92 ? -3.744 -2.879 -10.947 1.00 66.81 92 ALA A CA 1
ATOM 704 C C . ALA A 1 92 ? -4.797 -2.277 -10.003 1.00 66.81 92 ALA A C 1
ATOM 706 O O . ALA A 1 92 ? -5.772 -2.944 -9.690 1.00 66.81 92 ALA A O 1
ATOM 707 N N . LEU A 1 93 ? -4.619 -1.026 -9.573 1.00 63.81 93 LEU A N 1
ATOM 708 C CA . LEU A 1 93 ? -5.515 -0.326 -8.652 1.00 63.81 93 LEU A CA 1
ATOM 709 C C . LEU A 1 93 ? -6.753 0.249 -9.357 1.00 63.81 93 LEU A C 1
ATOM 711 O O . LEU A 1 93 ? -7.817 0.315 -8.750 1.00 63.81 93 LEU A O 1
ATOM 715 N N . ILE A 1 94 ? -6.618 0.631 -10.633 1.00 63.75 94 ILE A N 1
ATOM 716 C CA . ILE A 1 94 ? -7.727 1.137 -11.460 1.00 63.75 94 ILE A CA 1
ATOM 717 C C . ILE A 1 94 ? -8.749 0.030 -11.724 1.00 63.75 94 ILE A C 1
ATOM 719 O O . ILE A 1 94 ? -9.937 0.307 -11.762 1.00 63.75 94 ILE A O 1
ATOM 723 N N . SER A 1 95 ? -8.320 -1.230 -11.819 1.00 66.19 95 SER A N 1
ATOM 724 C CA . SER A 1 95 ? -9.225 -2.369 -12.025 1.00 66.19 95 SER A CA 1
ATOM 725 C C . SER A 1 95 ? -10.229 -2.612 -10.884 1.00 66.19 95 SER A C 1
ATOM 727 O O . SER A 1 95 ? -11.070 -3.499 -11.008 1.00 66.19 95 SER A O 1
ATOM 729 N N . PHE A 1 96 ? -10.124 -1.882 -9.768 1.00 62.56 96 PHE A N 1
ATOM 730 C CA . PHE A 1 96 ? -10.983 -2.015 -8.587 1.00 62.56 96 PHE A CA 1
ATOM 731 C C . PHE A 1 96 ? -11.815 -0.755 -8.280 1.00 62.56 96 PHE A C 1
ATOM 733 O O . PHE A 1 96 ? -12.469 -0.722 -7.236 1.00 62.56 96 PHE A O 1
ATOM 740 N N . LEU A 1 97 ? -11.770 0.266 -9.147 1.00 60.16 97 LEU A N 1
ATOM 741 C CA . LEU A 1 97 ? -12.564 1.502 -9.073 1.00 60.16 97 LEU A CA 1
ATOM 742 C C . LEU A 1 97 ? -13.608 1.526 -10.193 1.00 60.16 97 LEU A C 1
ATOM 744 O O . LEU A 1 97 ? -14.735 1.981 -9.908 1.00 60.16 97 LEU A O 1
#

Organism: Solanum lycopersicum (NCBI:txid4081)

Secondary structure (DSSP, 8-state):
-EEE-SSS-EE----SSTHHHHHHHHTT-SS-------TT-HHHHHHHHHHHHHHHS---EEE----------GGG---GGGGHHHHHTTHHHHTT-

Foldseek 3Di:
DWFQDPPAATEWDDDPDPPTVVVCVVVPHDDYDDQHAQQLDLVSLVVVLVVVCVVVVDGDDDDPPFFDDDDDDPVPCPDPVVCVCRVSSNVSNVVVD

Sequence (97 aa):
MKVIKEKHELAYEYARRDCSLAIAKSLGSLDVISIIADVSKVQDCKRFVDQTVQRFGRLDHLVNNAGITSLCSINEVTDIAMLTPLMASKAALISFL

InterPro domains:
  IPR002347 Short-chain dehydrogenase/reductase SDR [PF00106] (11-79)
  IPR036291 NAD(P)-binding domain superfamily [SSF51735] (21-94)